Protein AF-A0A392U2F9-F1 (afdb_monomer)

Structure (mmCIF, N/CA/C/O backbone):
data_AF-A0A392U2F9-F1
#
_entry.id   AF-A0A392U2F9-F1
#
loop_
_atom_site.group_PDB
_atom_site.id
_atom_site.type_symbol
_atom_site.label_atom_id
_atom_site.label_alt_id
_atom_site.label_comp_id
_atom_site.label_asym_id
_atom_site.label_entity_id
_atom_site.label_seq_id
_atom_site.pdbx_PDB_ins_code
_atom_site.Cartn_x
_atom_site.Cartn_y
_atom_site.Cartn_z
_atom_site.occupancy
_atom_site.B_iso_or_equiv
_atom_site.auth_seq_id
_atom_site.auth_comp_id
_atom_site.auth_asym_id
_atom_site.auth_atom_id
_atom_site.pdbx_PDB_model_num
ATOM 1 N N . ALA A 1 1 ? -18.261 -0.163 28.818 1.00 42.53 1 ALA A N 1
ATOM 2 C CA . ALA A 1 1 ? -18.442 0.419 27.476 1.00 42.53 1 ALA A CA 1
ATOM 3 C C . ALA A 1 1 ? -18.251 -0.702 26.467 1.00 42.53 1 ALA A C 1
ATOM 5 O O . ALA A 1 1 ? -17.210 -1.346 26.495 1.00 42.53 1 ALA A O 1
ATOM 6 N N . SER A 1 2 ? -19.283 -1.028 25.690 1.00 45.78 2 SER A N 1
ATOM 7 C CA . SER A 1 2 ? -19.210 -2.039 24.633 1.00 45.78 2 SER A CA 1
ATOM 8 C C . SER A 1 2 ? -18.170 -1.611 23.597 1.00 45.78 2 SER A C 1
ATOM 10 O O . SER A 1 2 ? -18.108 -0.441 23.225 1.00 45.78 2 SER A O 1
ATOM 12 N N . ALA A 1 3 ? -17.325 -2.541 23.153 1.00 47.06 3 ALA A N 1
ATOM 13 C CA . ALA A 1 3 ? -16.392 -2.292 22.064 1.00 47.06 3 ALA A CA 1
ATOM 14 C C . ALA A 1 3 ? -17.197 -2.052 20.778 1.00 47.06 3 ALA A C 1
ATOM 16 O O . ALA A 1 3 ? -17.598 -2.994 20.098 1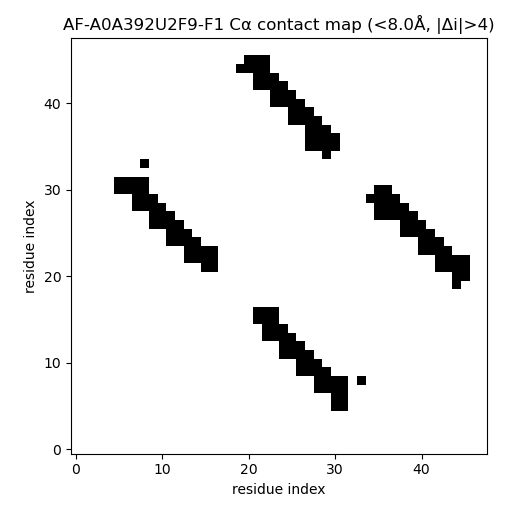.00 47.06 3 ALA A O 1
ATOM 17 N N . GLN A 1 4 ? -17.487 -0.791 20.464 1.00 54.97 4 GLN A N 1
ATOM 18 C CA . GLN A 1 4 ? -17.980 -0.419 19.145 1.00 54.97 4 GLN A CA 1
ATOM 19 C C . GLN A 1 4 ? -16.837 -0.736 18.173 1.00 54.97 4 GLN A C 1
ATOM 21 O O . GLN A 1 4 ? -15.799 -0.076 18.213 1.00 54.97 4 GLN A O 1
ATOM 26 N N . GLN A 1 5 ? -16.973 -1.784 17.357 1.00 62.97 5 GLN A N 1
ATOM 27 C CA . GLN A 1 5 ? -16.029 -2.052 16.271 1.00 62.97 5 GLN A CA 1
ATOM 28 C C . GLN A 1 5 ? -16.031 -0.831 15.345 1.00 62.97 5 GLN A C 1
ATOM 30 O O . GLN A 1 5 ? -16.977 -0.601 14.594 1.00 62.97 5 GLN A O 1
ATOM 35 N N . GLY A 1 6 ? -15.012 0.016 15.481 1.00 73.38 6 GLY A N 1
ATOM 36 C CA . GLY A 1 6 ? -14.853 1.208 14.662 1.00 73.38 6 GLY A CA 1
ATOM 37 C C . GLY A 1 6 ? -14.466 0.805 13.245 1.00 73.38 6 GLY A C 1
ATOM 38 O O . GLY A 1 6 ? -13.502 0.069 13.051 1.00 73.38 6 GLY A O 1
ATOM 39 N N . PHE A 1 7 ? -15.210 1.283 12.250 1.00 83.06 7 PHE A N 1
ATOM 40 C CA . PHE A 1 7 ? -14.847 1.105 10.847 1.00 83.06 7 PHE A CA 1
ATOM 41 C C . PHE A 1 7 ? -13.687 2.038 10.484 1.00 83.06 7 PHE A C 1
ATOM 43 O O . PHE A 1 7 ? -13.725 3.234 10.780 1.00 83.06 7 PHE A O 1
ATOM 50 N N . VAL A 1 8 ? -12.684 1.495 9.795 1.00 92.00 8 VAL A N 1
ATOM 51 C CA . VAL A 1 8 ? -11.591 2.258 9.183 1.00 92.00 8 VAL A CA 1
ATOM 52 C C . VAL A 1 8 ? -11.800 2.252 7.674 1.00 92.00 8 VAL A C 1
ATOM 54 O O . VAL A 1 8 ? -11.988 1.196 7.070 1.00 92.00 8 VAL A O 1
ATOM 57 N N . ARG A 1 9 ? -11.770 3.430 7.051 1.00 93.75 9 ARG A N 1
ATOM 58 C CA . ARG A 1 9 ? -11.763 3.568 5.591 1.00 93.75 9 ARG A CA 1
ATOM 59 C C . ARG A 1 9 ? -10.325 3.482 5.095 1.00 93.75 9 ARG A C 1
ATOM 61 O O . ARG A 1 9 ? -9.463 4.173 5.625 1.00 93.75 9 ARG A O 1
ATOM 68 N N . CYS A 1 10 ? -10.080 2.668 4.075 1.00 95.56 10 CYS A N 1
ATOM 69 C CA . CYS A 1 10 ? -8.790 2.573 3.398 1.00 95.56 10 CYS A CA 1
ATOM 70 C C . CYS A 1 10 ? -8.953 3.027 1.945 1.00 95.56 10 CYS A C 1
ATOM 72 O O . CYS A 1 10 ? -9.708 2.414 1.192 1.00 95.56 10 CYS A O 1
ATOM 74 N N . ASN A 1 11 ? -8.268 4.099 1.557 1.00 95.88 11 ASN A N 1
ATOM 75 C CA . ASN A 1 11 ? -8.082 4.461 0.155 1.00 95.88 11 ASN A CA 1
ATOM 76 C C . ASN A 1 11 ? -6.783 3.817 -0.327 1.00 95.88 11 ASN A C 1
ATOM 78 O O . ASN A 1 11 ? -5.770 3.964 0.353 1.00 95.88 11 ASN A O 1
ATOM 82 N N . MET A 1 12 ? -6.807 3.127 -1.465 1.00 96.25 12 MET A N 1
ATOM 83 C CA . MET A 1 12 ? -5.614 2.547 -2.081 1.00 96.25 12 MET A CA 1
ATOM 84 C C . MET A 1 12 ? -5.492 3.011 -3.525 1.00 96.25 12 MET A C 1
ATOM 86 O O . MET A 1 12 ? -6.507 3.098 -4.215 1.00 96.25 12 MET A O 1
ATOM 90 N N . ASP A 1 13 ? -4.265 3.278 -3.955 1.00 97.31 13 ASP A N 1
ATOM 91 C CA . ASP A 1 13 ? -3.924 3.590 -5.340 1.00 97.31 13 ASP A CA 1
ATOM 92 C C . ASP A 1 13 ? -2.674 2.817 -5.771 1.00 97.31 13 ASP A C 1
ATOM 94 O O . ASP A 1 13 ? -1.870 2.393 -4.934 1.00 97.31 13 ASP A O 1
ATOM 98 N N . ALA A 1 14 ? -2.522 2.602 -7.075 1.00 95.62 14 ALA A N 1
ATOM 99 C CA . ALA A 1 14 ? -1.355 1.939 -7.634 1.00 95.62 14 ALA A CA 1
ATOM 100 C C . ALA A 1 14 ? -0.905 2.631 -8.919 1.00 95.62 14 ALA A C 1
ATOM 102 O O . ALA A 1 14 ? -1.705 2.904 -9.812 1.00 95.62 14 ALA A O 1
ATOM 103 N N . ALA A 1 15 ? 0.403 2.840 -9.031 1.00 96.00 15 ALA A N 1
ATOM 104 C CA . ALA A 1 15 ? 1.026 3.449 -10.194 1.00 96.00 15 ALA A CA 1
ATOM 105 C C . ALA A 1 15 ? 2.091 2.509 -10.769 1.00 96.00 15 ALA A C 1
ATOM 107 O O . ALA A 1 15 ? 2.927 1.972 -10.040 1.00 96.00 15 ALA A O 1
ATOM 108 N N . ILE A 1 16 ? 2.055 2.302 -12.085 1.00 95.44 16 ILE A N 1
ATOM 109 C CA . ILE A 1 16 ? 3.010 1.459 -12.811 1.00 95.44 16 ILE A CA 1
ATOM 110 C C . ILE A 1 16 ? 3.982 2.367 -13.561 1.00 95.44 16 ILE A C 1
ATOM 112 O O . ILE A 1 16 ? 3.565 3.229 -14.331 1.00 95.44 16 ILE A O 1
ATOM 116 N N . PHE A 1 17 ? 5.277 2.132 -13.368 1.00 94.06 17 PHE A N 1
ATOM 117 C CA . PHE A 1 17 ? 6.365 2.901 -13.965 1.00 94.06 17 PHE A CA 1
ATOM 118 C C . PHE A 1 17 ? 7.143 1.972 -14.890 1.00 94.06 17 PHE A C 1
ATOM 120 O O . PHE A 1 17 ? 8.119 1.329 -14.489 1.00 94.06 17 PHE A O 1
ATOM 127 N N . LYS A 1 18 ? 6.657 1.852 -16.130 1.00 92.31 18 LYS A N 1
ATOM 128 C CA . LYS A 1 18 ? 7.139 0.862 -17.100 1.00 92.31 18 LYS A CA 1
ATOM 129 C C . LYS A 1 18 ? 8.619 1.050 -17.423 1.00 92.31 18 LYS A C 1
ATOM 131 O O . LYS A 1 18 ? 9.355 0.070 -17.488 1.00 92.31 18 LYS A O 1
ATOM 136 N N . GLU A 1 19 ? 9.060 2.292 -17.582 1.00 94.06 19 GLU A N 1
ATOM 137 C CA . GLU A 1 19 ? 10.440 2.642 -17.942 1.00 94.06 19 GLU A CA 1
ATOM 138 C C . GLU A 1 19 ? 11.443 2.211 -16.864 1.00 94.06 19 GLU A C 1
ATOM 140 O O . GLU A 1 19 ? 12.612 1.987 -17.157 1.00 94.06 19 GLU A O 1
ATOM 145 N N . TRP A 1 20 ? 10.971 2.063 -15.626 1.00 91.88 20 TRP A N 1
ATOM 146 C CA . TRP A 1 20 ? 11.778 1.709 -14.463 1.00 91.88 20 TRP A CA 1
ATOM 147 C C . TRP A 1 20 ? 11.548 0.262 -14.018 1.00 91.88 20 TRP A C 1
ATOM 149 O O . TRP A 1 20 ? 12.095 -0.145 -12.997 1.00 91.88 20 TRP A O 1
ATOM 159 N N . ASN A 1 21 ? 10.714 -0.495 -14.746 1.00 94.62 21 ASN A N 1
ATOM 160 C CA . ASN A 1 21 ? 10.230 -1.822 -14.363 1.00 94.62 21 ASN A CA 1
ATOM 161 C C . ASN A 1 21 ? 9.820 -1.883 -12.878 1.00 94.62 21 ASN A C 1
ATOM 163 O O . ASN A 1 21 ? 10.212 -2.780 -12.134 1.00 94.62 21 ASN A O 1
ATOM 167 N N . CYS A 1 22 ? 9.079 -0.873 -12.423 1.00 95.88 22 CYS A N 1
ATOM 168 C CA . CYS A 1 22 ? 8.682 -0.708 -11.029 1.00 95.88 22 CYS A CA 1
ATOM 169 C C . CYS A 1 22 ? 7.187 -0.428 -10.919 1.00 95.88 22 CYS A C 1
ATOM 171 O O . CYS A 1 22 ? 6.543 0.048 -11.857 1.00 95.88 22 CYS A O 1
ATOM 173 N N . TYR A 1 23 ? 6.648 -0.673 -9.732 1.00 95.81 23 TYR A N 1
ATOM 174 C CA . TYR A 1 23 ? 5.314 -0.234 -9.362 1.00 95.81 23 TYR A CA 1
ATOM 175 C C . TYR A 1 23 ? 5.309 0.331 -7.939 1.00 95.81 23 TYR A C 1
ATOM 177 O O . TYR A 1 23 ? 6.042 -0.116 -7.047 1.00 95.81 23 TYR A O 1
ATOM 185 N N . GLY A 1 24 ? 4.465 1.338 -7.754 1.00 96.44 24 GLY A N 1
ATOM 186 C CA . GLY A 1 24 ? 4.130 1.922 -6.469 1.00 96.44 24 GLY A CA 1
ATOM 187 C C . GLY A 1 24 ? 2.725 1.509 -6.051 1.00 96.44 24 GLY A C 1
ATOM 188 O O . GLY A 1 24 ? 1.831 1.421 -6.890 1.00 96.44 24 GLY A O 1
ATOM 189 N N . VAL A 1 25 ? 2.527 1.272 -4.758 1.00 96.81 25 VAL A N 1
ATOM 190 C CA . VAL A 1 25 ? 1.194 1.147 -4.153 1.00 96.81 25 VAL A CA 1
ATOM 191 C C . VAL A 1 25 ? 1.125 2.112 -2.986 1.00 96.81 25 VAL A C 1
ATOM 193 O O . VAL A 1 25 ? 2.023 2.137 -2.146 1.00 96.81 25 VAL A O 1
ATOM 196 N N . GLU A 1 26 ? 0.058 2.885 -2.911 1.00 97.19 26 GLU A N 1
ATOM 197 C CA . GLU A 1 26 ? -0.187 3.827 -1.830 1.00 97.19 26 GLU A CA 1
ATOM 198 C C . GLU A 1 26 ? -1.465 3.445 -1.102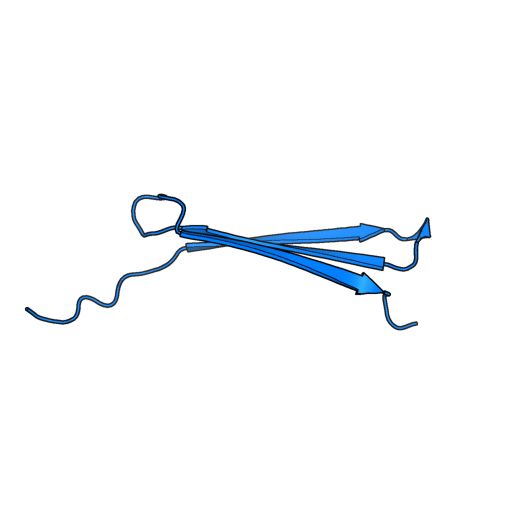 1.00 97.19 26 GLU A C 1
ATOM 200 O O . GLU A 1 26 ? -2.451 3.043 -1.715 1.00 97.19 26 GLU A O 1
ATOM 205 N N . MET A 1 27 ? -1.454 3.564 0.223 1.00 97.62 27 MET A N 1
ATOM 206 C CA . MET A 1 27 ? -2.636 3.367 1.049 1.00 97.62 27 MET A CA 1
ATOM 207 C C . MET A 1 27 ?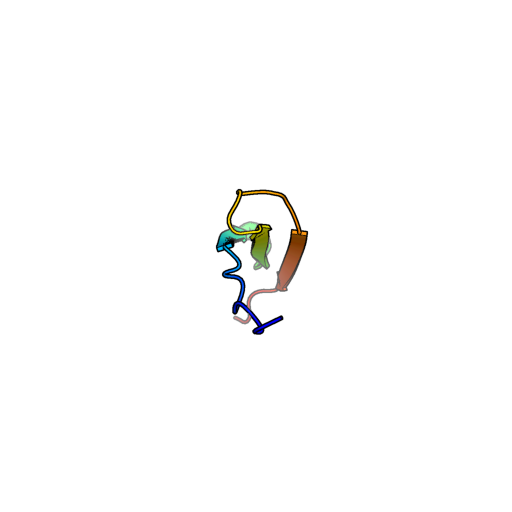 -2.781 4.481 2.082 1.00 97.62 27 MET A C 1
ATOM 209 O O . MET A 1 27 ? -1.800 4.933 2.677 1.00 97.62 27 MET A O 1
ATOM 213 N N . CYS A 1 28 ? -4.020 4.892 2.339 1.00 97.75 28 CYS A N 1
ATOM 214 C CA . CYS A 1 28 ? -4.379 5.897 3.331 1.00 97.75 28 CYS A CA 1
ATOM 215 C C . CYS A 1 28 ? -5.561 5.406 4.171 1.00 97.75 28 CYS A C 1
ATOM 217 O O . CYS A 1 28 ? -6.653 5.168 3.657 1.00 97.75 28 CYS A O 1
ATOM 219 N N . LEU A 1 29 ? -5.333 5.268 5.475 1.00 96.69 29 LEU A N 1
ATOM 220 C CA . LEU A 1 29 ? -6.328 4.908 6.472 1.00 96.69 29 LEU A CA 1
ATOM 221 C C . LEU A 1 29 ? -6.929 6.163 7.095 1.00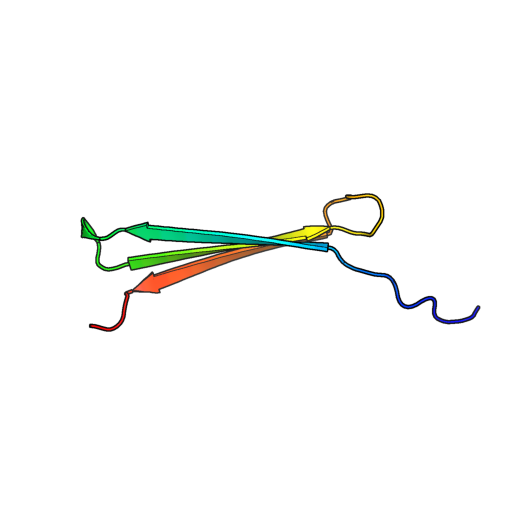 96.69 29 LEU A C 1
ATOM 223 O O . LEU A 1 29 ? -6.212 7.071 7.533 1.00 96.69 29 LEU A O 1
ATOM 227 N N . ARG A 1 30 ? -8.255 6.178 7.183 1.00 95.88 30 ARG A N 1
ATOM 228 C CA . ARG A 1 30 ? -9.044 7.240 7.800 1.00 95.88 30 ARG A CA 1
ATOM 229 C C . ARG A 1 30 ? -10.093 6.648 8.727 1.00 95.88 30 ARG A C 1
ATOM 231 O O . ARG A 1 30 ? -10.607 5.559 8.471 1.00 95.88 30 ARG A O 1
ATOM 238 N N . ASP A 1 31 ? -10.425 7.362 9.791 1.00 92.81 31 ASP A N 1
ATOM 239 C CA . ASP A 1 31 ? -11.517 6.962 10.675 1.00 92.81 31 ASP A CA 1
ATOM 240 C C . ASP A 1 31 ? -12.891 7.169 10.007 1.00 92.81 31 ASP A C 1
ATOM 242 O O . ASP A 1 31 ? -13.011 7.660 8.878 1.00 92.81 31 ASP A O 1
ATOM 246 N N . ALA A 1 32 ? -13.958 6.808 10.719 1.00 89.94 32 ALA A N 1
ATOM 247 C CA . ALA A 1 3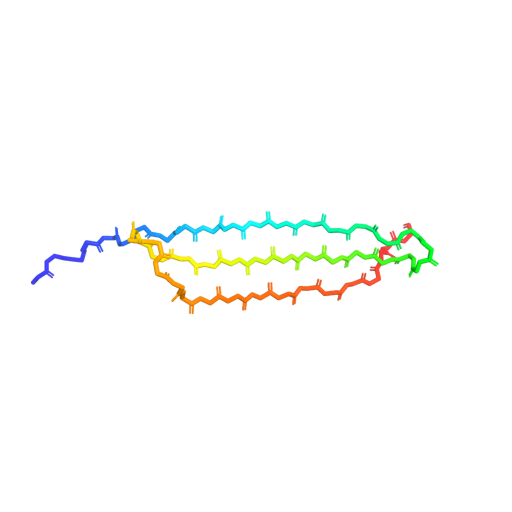2 ? -15.328 6.955 10.232 1.00 89.94 32 ALA A CA 1
ATOM 248 C C . ALA A 1 32 ? -15.741 8.416 9.944 1.00 89.94 32 ALA A C 1
ATOM 250 O O . ALA A 1 32 ? -16.661 8.642 9.157 1.00 89.94 32 ALA A O 1
ATOM 251 N N . ARG A 1 33 ? -15.063 9.405 10.542 1.00 91.00 33 ARG A N 1
ATOM 252 C CA . ARG A 1 33 ? -15.273 10.844 10.309 1.00 91.00 33 ARG A CA 1
ATOM 253 C C . ARG A 1 33 ? -14.397 11.381 9.170 1.00 91.00 33 ARG A C 1
ATOM 255 O O . ARG A 1 33 ? -14.465 12.567 8.859 1.00 91.00 33 ARG A O 1
ATOM 262 N N . GLY A 1 34 ? -13.587 10.525 8.545 1.00 90.38 34 GLY A N 1
ATOM 263 C CA . GLY A 1 34 ? -12.645 10.891 7.492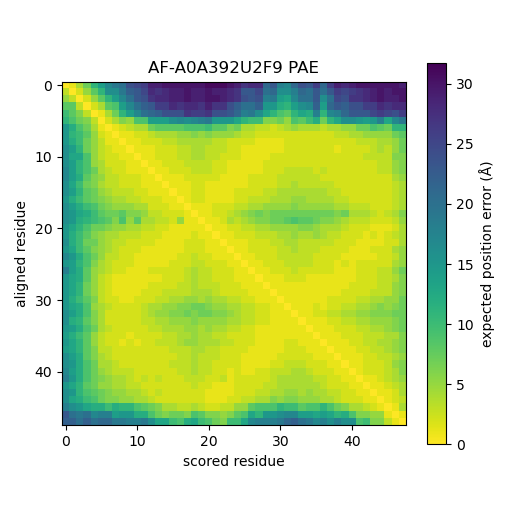 1.00 90.38 34 GLY A CA 1
ATOM 264 C C . GLY A 1 34 ? -11.324 11.470 8.008 1.00 90.38 34 GLY A C 1
ATOM 265 O O . GLY A 1 34 ? -10.514 11.926 7.193 1.00 90.38 34 GLY A O 1
ATOM 266 N N . GLN A 1 35 ? -11.076 11.448 9.323 1.00 94.06 35 GLN A N 1
ATOM 267 C CA . GLN A 1 35 ? -9.828 11.944 9.901 1.00 94.06 35 GLN A CA 1
ATOM 268 C C . GLN A 1 35 ? -8.685 10.989 9.570 1.00 94.06 35 GLN A C 1
ATOM 270 O O . GLN A 1 35 ? -8.840 9.770 9.609 1.00 94.06 35 GLN A O 1
ATOM 275 N N . PHE A 1 36 ? -7.534 11.553 9.220 1.00 95.25 36 PHE A N 1
ATOM 276 C CA . PHE A 1 36 ? -6.339 10.787 8.895 1.00 95.25 36 PHE A CA 1
ATOM 277 C C . PHE A 1 36 ? -5.865 9.957 10.096 1.00 95.25 36 PHE A C 1
ATOM 279 O O . PHE A 1 36 ? -5.728 10.487 11.196 1.00 95.25 36 PHE A O 1
ATOM 286 N N . ILE A 1 37 ? -5.582 8.675 9.859 1.00 95.81 37 ILE A N 1
ATOM 287 C CA . ILE A 1 37 ? -4.963 7.775 10.840 1.00 95.81 37 ILE A CA 1
ATOM 288 C C . ILE A 1 37 ? -3.519 7.485 10.433 1.00 95.81 37 ILE A C 1
ATOM 290 O O . ILE A 1 37 ? -2.598 7.659 11.228 1.00 95.81 37 ILE A O 1
ATOM 294 N N . LYS A 1 38 ? -3.316 6.996 9.203 1.00 96.25 38 LYS A N 1
ATOM 295 C CA . LYS A 1 38 ? -2.003 6.560 8.714 1.00 96.25 38 LYS A CA 1
ATOM 296 C C . LYS A 1 38 ? -1.975 6.510 7.192 1.00 96.25 38 LYS A C 1
ATOM 298 O O . LYS A 1 38 ? -2.975 6.165 6.575 1.00 96.25 38 LYS A O 1
ATOM 303 N N . ALA A 1 39 ? -0.814 6.763 6.602 1.00 97.19 39 ALA A N 1
ATOM 304 C CA . ALA A 1 39 ? -0.526 6.435 5.211 1.00 97.19 39 ALA A CA 1
ATOM 305 C C . ALA A 1 39 ? 0.681 5.499 5.131 1.00 97.19 39 ALA A C 1
ATOM 307 O O . ALA A 1 39 ? 1.541 5.500 6.018 1.00 97.19 39 ALA A O 1
ATOM 308 N N . GLN A 1 40 ? 0.730 4.690 4.080 1.00 96.94 40 GLN A N 1
ATOM 309 C CA . GLN A 1 40 ? 1.880 3.859 3.756 1.00 96.94 40 GLN A CA 1
ATOM 310 C C . GLN A 1 40 ? 2.060 3.806 2.243 1.00 96.94 40 GLN A C 1
ATOM 312 O O . GLN A 1 40 ? 1.092 3.656 1.503 1.00 96.94 40 GLN A O 1
ATOM 317 N N . THR A 1 41 ? 3.316 3.876 1.820 1.00 96.94 41 THR A N 1
ATOM 318 C CA . THR A 1 41 ? 3.717 3.708 0.427 1.00 96.94 41 THR A CA 1
ATOM 319 C C . THR A 1 41 ? 4.593 2.468 0.312 1.00 96.94 41 THR A C 1
ATOM 321 O O . THR A 1 41 ? 5.458 2.207 1.154 1.00 96.94 41 THR A O 1
ATOM 324 N N . LEU A 1 42 ? 4.351 1.689 -0.731 1.00 95.88 42 LEU A N 1
ATOM 325 C CA . LEU A 1 42 ? 5.145 0.553 -1.158 1.00 95.88 42 LEU A CA 1
ATOM 326 C C . LEU A 1 42 ? 5.793 0.911 -2.492 1.00 95.88 42 LEU A C 1
ATOM 328 O O . LEU A 1 42 ? 5.104 1.315 -3.420 1.00 95.88 42 LEU A O 1
ATOM 332 N N . TRP A 1 43 ? 7.099 0.692 -2.597 1.00 96.38 43 TRP A N 1
ATOM 333 C CA . TRP A 1 43 ? 7.824 0.751 -3.860 1.00 96.38 43 TRP A CA 1
ATOM 334 C C . TRP A 1 43 ? 8.510 -0.583 -4.109 1.00 96.38 43 TRP A C 1
ATOM 336 O O . TRP A 1 43 ? 9.212 -1.094 -3.222 1.00 96.38 43 TRP A O 1
ATOM 346 N N . ARG A 1 44 ? 8.280 -1.182 -5.275 1.00 95.69 44 ARG A N 1
ATOM 347 C CA . ARG A 1 44 ? 8.858 -2.478 -5.636 1.00 95.69 44 ARG A CA 1
ATOM 348 C C . ARG A 1 44 ? 9.263 -2.495 -7.101 1.00 95.69 44 ARG A C 1
ATOM 350 O O . ARG A 1 44 ? 8.582 -1.939 -7.956 1.00 95.69 44 ARG A O 1
ATOM 357 N N . HIS A 1 45 ? 10.361 -3.193 -7.369 1.00 95.44 45 HIS A N 1
ATOM 358 C CA . HIS A 1 45 ? 10.647 -3.664 -8.715 1.00 95.44 45 HIS A CA 1
ATOM 359 C C . HIS A 1 45 ? 9.574 -4.680 -9.113 1.00 95.44 4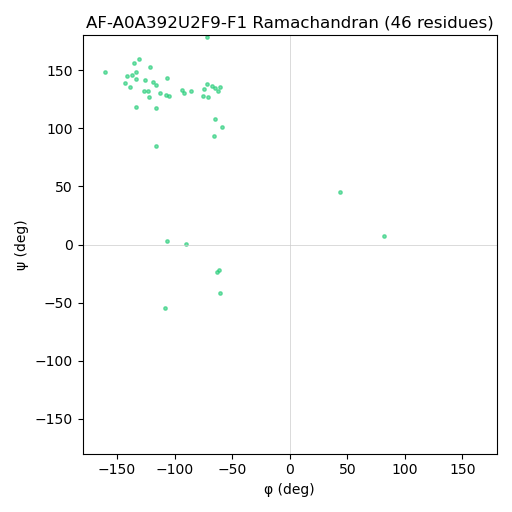5 HIS A C 1
ATOM 361 O O . HIS A 1 45 ? 9.219 -5.551 -8.314 1.00 95.44 45 HIS A O 1
ATOM 367 N N . ALA A 1 46 ? 9.052 -4.553 -10.327 1.00 86.50 46 ALA A N 1
ATOM 368 C CA . ALA A 1 46 ? 8.182 -5.555 -10.908 1.00 86.50 46 ALA A CA 1
ATOM 369 C C . ALA A 1 46 ? 8.998 -6.827 -11.171 1.00 86.50 46 ALA A C 1
ATOM 371 O O . ALA A 1 46 ? 10.143 -6.771 -11.630 1.00 86.50 46 ALA A O 1
ATOM 372 N N . ILE A 1 47 ? 8.412 -7.973 -10.833 1.00 80.75 47 ILE A N 1
ATOM 373 C CA . ILE A 1 47 ? 8.978 -9.270 -11.193 1.00 80.75 47 ILE A CA 1
ATOM 374 C C . ILE A 1 47 ? 8.681 -9.468 -12.689 1.00 80.75 47 ILE A C 1
ATOM 376 O O . ILE A 1 47 ? 7.524 -9.256 -13.065 1.00 80.75 47 ILE A O 1
ATOM 380 N N . PRO A 1 48 ? 9.690 -9.789 -13.523 1.00 63.06 48 PRO A N 1
ATOM 381 C CA . PRO A 1 48 ? 9.493 -10.084 -14.942 1.00 63.06 48 PRO A CA 1
ATOM 382 C C . PRO A 1 48 ? 8.459 -11.182 -15.198 1.00 63.06 48 PRO A C 1
ATOM 384 O O . PRO A 1 48 ? 8.399 -12.136 -14.386 1.00 63.06 48 PRO A O 1
#

Secondary structure (DSSP, 8-state):
--------EEEEEEEEEGGGTEEEEEEEEE-TT--EEEEEEEEEEPP-

Nearest PDB structures (foldseek):
  7u65-assembly1_G  TM=8.505E-01  e=1.429E-01  Escherichia phage T7
  6lof-assembly1_D  TM=4.353E-01  e=4.780E+00  Zoanthus sp.
  6gp1-assembly1_A  TM=4.167E-01  e=5.063E+00  Lobophyllia hemprichii
  3cfa-assembly1_M  TM=4.481E-01  e=8.023E+00  Anemonia sulcata
  1xmz-assembly1_B  TM=3.030E-01  e=4.260E+00  Anemonia sulcata

Organism: NCBI:txid97028

Solvent-accessible surface area (backbone atoms only — not comparable to full-atom values): 3033 Å² total; per-residue (Å²): 131,83,85,72,84,76,61,70,46,72,51,73,52,77,47,78,39,76,96,71,46,28,37,39,39,41,37,38,35,17,41,83,87,64,48,81,72,49,73,52,77,44,78,44,72,57,80,132

Mean predicted aligned error: 5.99 Å

Sequence (48 aa):
ASAQQGFVRCNMDAAIFKEWNCYGVEMCLRDARGQFIKAQTLWRHAIP

Foldseek 3Di:
DDPPPWDKDKDKDKDQDVVQQKIKIKIWIATPVRHGDDIDMDIDRHDD

pLDDT: mean 88.64, std 14.59, range [42.53, 97.75]

Radius of gyration: 15.48 Å; Cα contacts (8 Å, |Δi|>4): 80; chains: 1; bounding box: 31×22×45 Å

=== Feature glossary ===
Key to the feature types in this record:

pLDDT. pLDDT is the predicted lDDT-Cα score: AlphaFold's confidence that the local environment of each residue (all inter-atomic distances within 15 Å) is correctly placed. It is a per-residue number between 0 and 100, with higher meaning more reliable.

Radius of gyration, Cα contacts, bounding box. The geometric summary reports three shape descriptors. Rg (radius of gyration) measures how spread out the Cα atoms are about their centre of mass; compact globular proteins have small Rg, elongated or unfolded ones large. Cα contacts (<8 Å, |i−j|>4) count long-range residue pairs in spatial proximity — high for tightly packed folds, near zero for rods or random coil. The bounding-box extents give the protein's footprint along x, y, z in Å.

Backbone torsions (φ/ψ). Backbone dihedral angles. Every residue except chain termini has a φ (preceding-C → N → Cα → C) and a ψ (N → Cα → C → next-N). They are reported in degrees following the IUPAC sign convention. Secondary structure is essentially a statement about which (φ, ψ) basin each residue occupies.

Contact-map, Ramachandran, and PAE plots. Plot images: a contact map (which residues are close in 3D, as an N×N binary image), a Ramachandran scatter (backbone torsion angles, revealing secondary-structure composition at a glance), and — for AlphaFold structures — a PAE heatmap (pairwise prediction confidence).

Predicted aligned error. Predicted Aligned Error (PAE) is an AlphaFold confidence matrix: entry (i, j) is the expected error in the position of residue j, in ångströms, when the prediction is superimposed on the true structure at residue i. Low PAE within a block of residues means that block is internally rigid and well-predicted; high PAE between two blocks means their relative placemen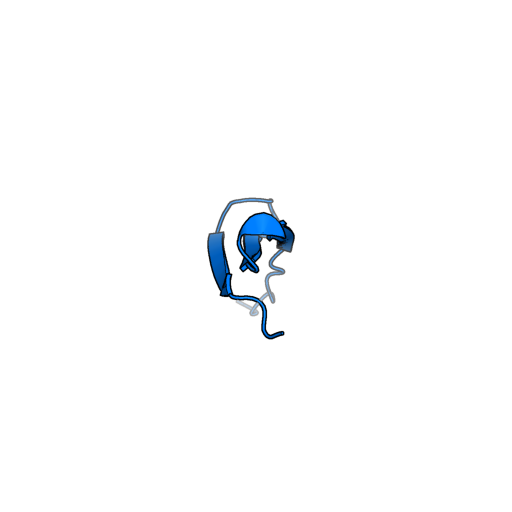t is uncertain even if each block individually is confident.

Secondary structure (3-state, P-SEA). Three-state secondary structure (P-SEA) collapses the eight DSSP classes into helix (a), strand (b), and coil (c). P-SEA assigns these from Cα geometry alone — distances and angles — without requiring backbone oxygens, so it works on any Cα trace.

Solvent-accessible surface area. Solvent-accessible surface area (SASA) is the area in Å² traced out by the centre of a 1.4 Å probe sphere (a water molecule) rolled over the protein's van der Waals surface (Shrake–Rupley / Lee–Richards construction). Buried residues have near-zero SASA; fully exposed residues can exceed 200 Å². The total SASA scales roughly with the number of surface residues.

Foldseek 3Di. The Foldseek 3Di string encodes local tertiary geometry as a 20-letter alphabet — one character per residue — derived from the relative positions of nearby Cα atoms. Unlike the amino-acid sequence, 3Di is a direct function of the 3D structure, so two proteins with the same fold have similar 3Di strings even at low sequence identity.

B-factor. For experimental (PDB) structures, the B-factor (temperature factor) quantifies the positional spread of each atom in the crystal — a combination of thermal vibration and static disorder — in units of Å². High B-factors mark flexible loops or poorly resolved regions; low B-factors mark the rigid, well-ordered core.

mmCIF coordinates. The mmCIF block holds the 3D Cartesian coordinates of each backbone atom (N, Cα, C, O) in ångströms. mmCIF is the PDB's canonical archive format — a tagged-loop text representation of the atomic model.

InterPro / GO / CATH / organism. Functional annotations link the protein to curated databases. InterPro entries identify conserved domains and families by matching the sequence against member-database signatures (Pfam, PROSITE, CDD, …). Gene Ontology (GO) terms describe molecular function, biological process, and cellular component in a controlled vocabulary. CATH places the structure in a hierarchical fold classifi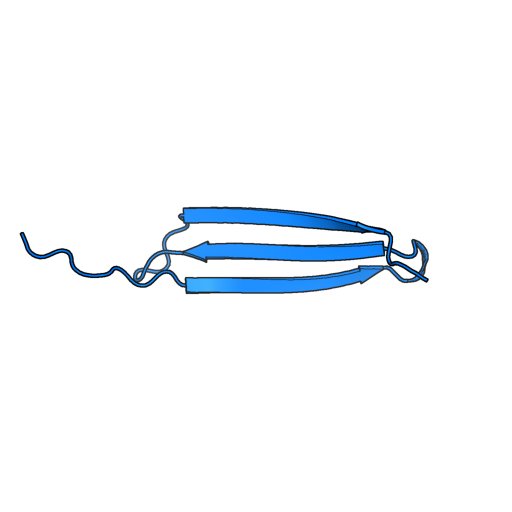cation (Class/Architecture/Topology/Homologous-superfamily). The organism is the source species.

Rendered structure images. Structure images are PyMOL renders from six orthogonal camera directions. Cartoon representation draws helices as coils and strands as arrows; sticks shows the backbone as bonds; surface shows the solvent-excluded envelope. Rainbow coloring maps sequence position to hue (blue→red, N→C); chain coloring assigns a distinct color per polypeptide.

Sequence. This is the polypeptide sequence — one letter per residue, N-terminus first. Length ranges from a few dozen residues for small domains to over a thousand for large multi-domain proteins.

Secondary structure (8-state, DSSP). The SS8 string is DSSP's per-residue secondary-structure call. α-helix (H) means an i→i+4 H-bond ladder; β-strand (E) means the residue participates in a β-sheet; 3₁₀ (G) and π (I) are tighter and wider helices; T/S are turns/bends; '-' is loop.

Nearest PDB structures. Structural nearest neighbors (via Foldseek easy-search vs the PDB). Reported per hit: target PDB id, E-value, and alignment TM-score. A TM-score above ~0.5 is the conventional threshold for 'same fold'.